Protein AF-A0A3N2SBP2-F1 (afdb_monomer_lite)

Structure (mmCIF, N/CA/C/O backbone):
data_AF-A0A3N2SBP2-F1
#
_entry.id   AF-A0A3N2SBP2-F1
#
loop_
_atom_site.group_PDB
_atom_site.id
_atom_site.type_symbol
_atom_site.label_atom_id
_atom_site.label_alt_id
_atom_site.label_comp_id
_atom_site.label_asym_id
_atom_site.label_entity_id
_atom_site.label_seq_id
_atom_site.pdbx_PDB_ins_code
_atom_site.Cartn_x
_atom_site.Cartn_y
_atom_site.Cartn_z
_atom_site.occupancy
_atom_site.B_iso_or_equiv
_atom_site.auth_seq_id
_atom_site.auth_comp_id
_atom_site.auth_asym_id
_atom_site.auth_atom_id
_atom_site.pdbx_PDB_model_num
ATOM 1 N N . MET A 1 1 ? -14.798 -24.864 -9.084 1.00 39.84 1 MET A N 1
ATOM 2 C CA . MET A 1 1 ? -14.750 -23.946 -7.926 1.00 39.84 1 MET A CA 1
ATOM 3 C C . MET A 1 1 ? -13.812 -24.537 -6.881 1.00 39.84 1 MET A C 1
ATOM 5 O O . MET A 1 1 ? -14.290 -25.325 -6.099 1.00 39.84 1 MET A O 1
ATOM 9 N N . TYR A 1 2 ? -12.498 -24.274 -6.929 1.00 35.72 2 TYR A N 1
ATOM 10 C CA . TYR A 1 2 ? -11.525 -24.636 -5.870 1.00 35.72 2 TYR A CA 1
ATOM 11 C C . TYR A 1 2 ? -10.163 -23.993 -6.195 1.00 35.72 2 TYR A C 1
ATOM 13 O O . TYR A 1 2 ? -9.262 -24.705 -6.614 1.00 35.72 2 TYR A O 1
ATOM 21 N N . HIS A 1 3 ? -9.995 -22.667 -6.106 1.00 38.28 3 HIS A N 1
ATOM 22 C CA . HIS A 1 3 ? -8.667 -22.038 -6.319 1.00 38.28 3 HIS A CA 1
ATOM 23 C C . HIS A 1 3 ? -8.290 -20.960 -5.278 1.00 38.28 3 HIS A C 1
ATOM 25 O O . HIS A 1 3 ? -7.103 -20.750 -5.048 1.00 38.28 3 HIS A O 1
ATOM 31 N N . SER A 1 4 ? -9.239 -20.364 -4.543 1.00 38.19 4 SER A N 1
ATOM 32 C CA . SER A 1 4 ? -8.913 -19.318 -3.549 1.00 38.19 4 SER A CA 1
ATOM 33 C C . SER A 1 4 ? -8.273 -19.839 -2.251 1.00 38.19 4 SER A C 1
ATOM 35 O O . SER A 1 4 ? -7.524 -19.116 -1.598 1.00 38.19 4 SER A O 1
ATOM 37 N N . GLY A 1 5 ? -8.483 -21.112 -1.891 1.00 31.72 5 GLY A N 1
ATOM 38 C CA . GLY A 1 5 ? -7.881 -21.716 -0.690 1.00 31.72 5 GLY A CA 1
ATOM 39 C C . GLY A 1 5 ? -6.364 -21.941 -0.786 1.00 31.72 5 GLY A C 1
ATOM 40 O O . GLY A 1 5 ? -5.676 -21.970 0.235 1.00 31.72 5 GLY A O 1
ATOM 41 N N . ALA A 1 6 ? -5.817 -22.056 -2.001 1.00 42.00 6 ALA A N 1
ATOM 42 C CA . ALA A 1 6 ? -4.389 -22.303 -2.213 1.00 42.00 6 ALA A CA 1
ATOM 43 C C . ALA A 1 6 ? -3.528 -21.052 -1.950 1.00 42.00 6 ALA A C 1
ATOM 45 O O . ALA A 1 6 ? -2.402 -21.161 -1.461 1.00 42.00 6 ALA A O 1
ATOM 46 N N . ILE A 1 7 ? -4.074 -19.861 -2.210 1.00 49.31 7 ILE A N 1
ATOM 47 C CA . ILE A 1 7 ? -3.356 -18.585 -2.077 1.00 49.31 7 ILE A CA 1
ATOM 48 C C . ILE A 1 7 ? -3.142 -18.242 -0.595 1.00 49.31 7 ILE A C 1
ATOM 50 O O . ILE A 1 7 ? -2.035 -17.890 -0.190 1.00 49.31 7 ILE A O 1
ATOM 54 N N . PHE A 1 8 ? -4.159 -18.449 0.247 1.00 42.31 8 PHE A N 1
ATOM 55 C CA . PHE A 1 8 ? -4.058 -18.203 1.690 1.00 42.31 8 PHE A CA 1
ATOM 56 C C . PHE A 1 8 ? -3.102 -19.188 2.386 1.00 42.31 8 PHE A C 1
ATOM 58 O O . PHE A 1 8 ? -2.348 -18.812 3.284 1.00 42.31 8 PHE A O 1
ATOM 65 N N . GLN A 1 9 ? -3.073 -20.441 1.921 1.00 37.97 9 GLN A N 1
ATOM 66 C CA . GLN A 1 9 ? -2.136 -21.463 2.397 1.00 37.97 9 GLN A CA 1
ATOM 67 C C . GLN A 1 9 ? -0.684 -21.166 1.997 1.00 37.97 9 GLN A C 1
ATOM 69 O O . GLN A 1 9 ? 0.220 -21.444 2.779 1.00 37.97 9 GLN A O 1
ATOM 74 N N . SER A 1 10 ? -0.444 -20.567 0.826 1.00 42.41 10 SER A N 1
ATOM 75 C CA . SER A 1 10 ? 0.892 -20.111 0.414 1.00 42.41 10 SER A CA 1
ATOM 76 C C . SER A 1 10 ? 1.424 -19.014 1.344 1.00 42.41 10 SER A C 1
ATOM 78 O O . SER A 1 10 ? 2.534 -19.118 1.865 1.00 42.41 10 SER A O 1
ATOM 80 N N . VAL A 1 11 ? 0.600 -18.003 1.638 1.00 47.03 11 VAL A N 1
ATOM 81 C CA . VAL A 1 11 ? 0.983 -16.894 2.526 1.00 47.03 11 VAL A CA 1
ATOM 82 C C . VAL A 1 11 ? 1.227 -17.392 3.954 1.00 47.03 11 VAL A C 1
ATOM 84 O O . VAL A 1 11 ? 2.226 -17.026 4.571 1.00 47.03 11 VAL A O 1
ATOM 87 N N . LEU A 1 12 ? 0.376 -18.287 4.467 1.00 40.34 12 LEU A N 1
ATOM 88 C CA . LEU A 1 12 ? 0.559 -18.877 5.795 1.00 40.34 12 LEU A CA 1
ATOM 89 C C . LEU A 1 12 ? 1.766 -19.821 5.869 1.00 40.34 12 LEU A C 1
ATOM 91 O O . LEU A 1 12 ? 2.478 -19.788 6.869 1.00 40.34 12 LEU A O 1
ATOM 95 N N . LYS A 1 13 ? 2.059 -20.620 4.834 1.00 41.41 13 LYS A N 1
ATOM 96 C CA . LYS A 1 13 ? 3.248 -21.494 4.817 1.00 41.41 13 LYS A CA 1
ATOM 97 C C . LYS A 1 13 ? 4.553 -20.703 4.834 1.00 41.41 13 LYS A C 1
ATOM 99 O O . LYS A 1 13 ? 5.473 -21.095 5.546 1.00 41.41 13 LYS A O 1
ATOM 104 N N . THR A 1 14 ? 4.610 -19.568 4.141 1.00 47.56 14 THR A N 1
ATOM 105 C CA . THR A 1 14 ? 5.772 -18.665 4.186 1.00 47.56 14 THR A CA 1
ATOM 106 C C . THR A 1 14 ? 5.976 -18.060 5.581 1.00 47.56 14 THR A C 1
ATOM 108 O O . THR A 1 14 ? 7.109 -17.826 5.991 1.00 47.56 14 THR A O 1
ATOM 111 N N . VAL A 1 15 ? 4.896 -17.858 6.345 1.00 48.72 15 VAL A N 1
ATOM 112 C CA . VAL A 1 15 ? 4.944 -17.293 7.706 1.00 48.72 15 VAL A CA 1
ATOM 113 C C . VAL A 1 15 ? 5.195 -18.360 8.784 1.00 48.72 15 VAL A C 1
ATOM 115 O O . VAL A 1 15 ? 5.852 -18.078 9.781 1.00 48.72 15 VAL A O 1
ATOM 118 N N . VAL A 1 16 ? 4.706 -19.591 8.603 1.00 43.88 16 VAL A N 1
ATOM 119 C CA . VAL A 1 16 ? 4.802 -20.677 9.601 1.00 43.88 16 VAL A CA 1
ATOM 120 C C . VAL A 1 16 ? 6.085 -21.510 9.449 1.00 43.88 16 VAL A C 1
ATOM 122 O O . VAL A 1 16 ? 6.571 -22.062 10.434 1.00 43.88 16 VAL A O 1
ATOM 125 N N . GLY A 1 17 ? 6.698 -21.554 8.261 1.00 39.25 17 GLY A N 1
ATOM 126 C CA . GLY A 1 17 ? 7.928 -22.317 7.998 1.00 39.25 17 GLY A CA 1
ATOM 127 C C . GLY A 1 17 ? 9.211 -21.797 8.667 1.00 39.25 17 GLY A C 1
ATOM 128 O O . GLY A 1 17 ? 10.270 -22.378 8.455 1.00 39.25 17 GLY A O 1
ATOM 129 N N . GLN A 1 18 ? 9.152 -20.727 9.468 1.00 46.34 18 GLN A N 1
ATOM 130 C CA . GLN A 1 18 ? 10.332 -20.113 10.098 1.00 46.34 18 GLN A CA 1
ATOM 131 C C . GLN A 1 18 ? 10.706 -20.681 11.481 1.00 46.34 18 GLN A C 1
ATOM 133 O O . GLN A 1 18 ? 11.670 -20.213 12.077 1.00 46.34 18 GLN A O 1
ATOM 138 N N . ASN A 1 19 ? 10.008 -21.703 11.989 1.00 38.59 19 ASN A N 1
ATOM 139 C CA . ASN A 1 19 ? 10.299 -22.303 13.300 1.00 38.59 19 ASN A CA 1
ATOM 140 C C . ASN A 1 19 ? 10.924 -23.704 13.182 1.00 38.59 19 ASN A C 1
ATOM 142 O O . ASN A 1 19 ? 10.354 -24.685 13.653 1.00 38.59 19 ASN A O 1
ATOM 146 N N . SER A 1 20 ? 12.103 -23.790 12.562 1.00 35.81 20 SER A N 1
ATOM 147 C CA . SER A 1 20 ? 12.988 -24.958 12.669 1.00 35.81 20 SER A CA 1
ATOM 148 C C . SER A 1 20 ? 14.255 -24.534 13.427 1.00 35.81 20 SER A C 1
ATOM 150 O O . SER A 1 20 ? 14.845 -23.520 13.049 1.00 35.81 20 SER A O 1
ATOM 152 N N . PRO A 1 21 ? 14.677 -25.227 14.504 1.00 41.81 21 PRO A N 1
ATOM 153 C CA . PRO A 1 21 ? 15.648 -24.695 15.465 1.00 41.81 21 PRO A CA 1
ATOM 154 C C . PRO A 1 21 ? 17.120 -24.850 15.037 1.00 41.81 21 PRO A C 1
ATOM 156 O O . PRO A 1 21 ? 17.996 -24.847 15.893 1.00 41.81 21 PRO A O 1
ATOM 159 N N . ASP A 1 22 ? 17.411 -24.955 13.738 1.00 35.31 22 ASP A N 1
ATOM 160 C CA . ASP A 1 22 ? 18.752 -25.298 13.234 1.00 35.31 22 ASP A CA 1
ATOM 161 C C . ASP A 1 22 ? 19.222 -24.372 12.096 1.00 35.31 22 ASP A C 1
ATOM 163 O O . ASP A 1 22 ? 19.650 -24.797 11.029 1.00 35.31 22 ASP A O 1
ATOM 167 N N . ASN A 1 23 ? 19.050 -23.060 12.276 1.00 37.47 23 ASN A N 1
ATOM 168 C CA . ASN A 1 23 ? 19.558 -22.062 11.328 1.00 37.47 23 ASN A CA 1
ATOM 169 C C . ASN A 1 23 ? 19.937 -20.764 12.054 1.00 37.47 23 ASN A C 1
ATOM 171 O O . ASN A 1 23 ? 19.346 -19.702 11.858 1.00 37.47 23 ASN A O 1
ATOM 175 N N . GLN A 1 24 ? 20.936 -20.854 12.932 1.00 37.38 24 GLN A N 1
ATOM 176 C CA . GLN A 1 24 ? 21.507 -19.693 13.621 1.00 37.38 24 GLN A CA 1
ATOM 177 C C . GLN A 1 24 ? 22.481 -18.859 12.759 1.00 37.38 24 GLN A C 1
ATOM 179 O O . GLN A 1 24 ? 22.941 -17.824 13.230 1.00 37.38 24 GLN A O 1
ATOM 184 N N . GLU A 1 25 ? 22.730 -19.207 11.488 1.00 34.19 25 GLU A N 1
ATOM 185 C CA . GLU A 1 25 ? 23.744 -18.525 10.654 1.00 34.19 25 GLU A CA 1
ATOM 186 C C . GLU A 1 25 ? 23.241 -17.837 9.373 1.00 34.19 25 GLU A C 1
ATOM 188 O O . GLU A 1 25 ? 24.033 -17.257 8.639 1.00 34.19 25 GLU A O 1
ATOM 193 N N . HIS A 1 26 ? 21.932 -17.772 9.122 1.00 35.12 26 HIS A N 1
ATOM 194 C CA . HIS A 1 26 ? 21.384 -16.964 8.021 1.00 35.12 26 HIS A CA 1
ATOM 195 C C . HIS A 1 26 ? 20.512 -15.817 8.535 1.00 35.12 26 HIS A C 1
ATOM 197 O O . HIS A 1 26 ? 19.399 -15.582 8.065 1.00 35.12 26 HIS A O 1
ATOM 203 N N . ARG A 1 27 ? 21.038 -15.017 9.471 1.00 35.03 27 ARG A N 1
ATOM 204 C CA . ARG A 1 27 ? 20.609 -13.613 9.542 1.00 35.03 27 ARG A CA 1
ATOM 205 C C . ARG A 1 27 ? 21.182 -12.914 8.321 1.00 35.03 27 ARG A C 1
ATOM 207 O O . ARG A 1 27 ? 22.228 -12.277 8.386 1.00 35.03 27 ARG A O 1
ATOM 214 N N . VAL A 1 28 ? 20.489 -13.070 7.196 1.00 37.88 28 VAL A N 1
ATOM 215 C CA . VAL A 1 28 ? 20.700 -12.256 6.008 1.00 37.88 28 VAL A CA 1
ATOM 216 C C . VAL A 1 28 ? 20.383 -10.824 6.431 1.00 37.88 28 VAL A C 1
ATOM 218 O O . VAL A 1 28 ? 19.243 -10.368 6.369 1.00 37.88 28 VAL A O 1
ATOM 221 N N . HIS A 1 29 ? 21.395 -10.108 6.917 1.00 37.38 29 HIS A N 1
ATOM 222 C CA . HIS A 1 29 ? 21.440 -8.668 6.773 1.00 37.38 29 HIS A CA 1
ATOM 223 C C . HIS A 1 29 ? 21.432 -8.442 5.266 1.00 37.38 29 HIS A C 1
ATOM 225 O O . HIS A 1 29 ? 22.471 -8.485 4.613 1.00 37.38 29 HIS A O 1
ATOM 231 N N . ILE A 1 30 ? 20.232 -8.317 4.693 1.00 45.88 30 ILE A N 1
ATOM 232 C CA . ILE A 1 30 ? 20.062 -7.863 3.322 1.00 45.88 30 ILE A CA 1
ATOM 233 C C . ILE A 1 30 ? 20.617 -6.445 3.344 1.00 45.88 30 ILE A C 1
ATOM 235 O O . ILE A 1 30 ? 19.934 -5.504 3.747 1.00 45.88 30 ILE A O 1
ATOM 239 N N . THR A 1 31 ? 21.889 -6.298 2.989 1.00 49.62 31 THR A N 1
ATOM 240 C CA . THR A 1 31 ? 22.474 -5.004 2.674 1.00 49.62 31 THR A CA 1
ATOM 241 C C . THR A 1 31 ? 21.727 -4.527 1.438 1.00 49.62 31 THR A C 1
ATOM 243 O O . THR A 1 31 ? 22.058 -4.897 0.313 1.00 49.62 31 THR A O 1
ATOM 246 N N . LEU A 1 32 ? 20.627 -3.802 1.652 1.00 59.56 32 LEU A N 1
ATOM 247 C CA . LEU A 1 32 ? 19.852 -3.196 0.579 1.00 59.56 32 LEU A CA 1
ATOM 248 C C . LEU A 1 32 ? 20.830 -2.360 -0.247 1.00 59.56 32 LEU A C 1
ATOM 250 O O . LEU A 1 32 ? 21.586 -1.563 0.313 1.00 59.56 32 LEU A O 1
ATOM 254 N N . SER A 1 33 ? 20.838 -2.554 -1.569 1.00 65.94 33 SER A N 1
ATOM 255 C CA . SER A 1 33 ? 21.629 -1.692 -2.452 1.00 65.94 33 SER A CA 1
ATOM 256 C C . SER A 1 33 ? 21.328 -0.220 -2.129 1.00 65.94 33 SER A C 1
ATOM 258 O O . SER A 1 33 ? 20.185 0.120 -1.810 1.00 65.94 33 SER A O 1
ATOM 260 N N . GLN A 1 34 ? 22.336 0.659 -2.185 1.00 64.88 34 GLN A N 1
ATOM 261 C CA . GLN A 1 34 ? 22.176 2.072 -1.798 1.00 64.88 34 GLN A CA 1
ATOM 262 C C . GLN A 1 34 ? 20.986 2.740 -2.512 1.00 64.88 34 GLN A C 1
ATOM 264 O O . GLN A 1 34 ? 20.228 3.478 -1.884 1.00 64.88 34 GLN A O 1
ATOM 269 N N . GLY A 1 35 ? 20.766 2.406 -3.791 1.00 66.12 35 GLY A N 1
ATOM 270 C CA . GLY A 1 35 ? 19.611 2.870 -4.562 1.00 66.12 35 GLY A CA 1
ATOM 271 C C . GLY A 1 35 ? 18.272 2.411 -3.978 1.00 66.12 35 GLY A C 1
ATOM 272 O O . GLY A 1 35 ? 17.377 3.228 -3.774 1.00 66.12 35 GLY A O 1
ATOM 273 N N . LEU A 1 36 ? 18.144 1.130 -3.617 1.00 76.81 36 LEU A N 1
ATOM 274 C CA . LEU A 1 36 ? 16.917 0.603 -3.015 1.00 76.81 36 LEU A CA 1
ATOM 275 C C . LEU A 1 36 ? 16.636 1.224 -1.638 1.00 76.81 36 LEU A C 1
ATOM 277 O O . LEU 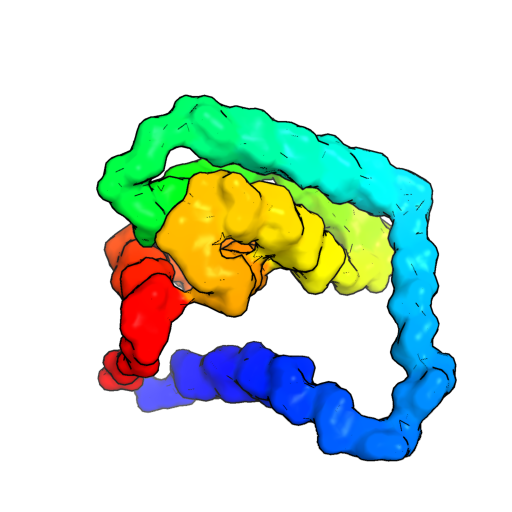A 1 36 ? 15.489 1.541 -1.329 1.00 76.81 36 LEU A O 1
ATOM 281 N N . SER A 1 37 ? 17.677 1.456 -0.834 1.00 81.31 37 SER A N 1
ATOM 282 C CA . SER A 1 37 ? 17.538 2.138 0.457 1.00 81.31 37 SER A CA 1
ATOM 283 C C . SER A 1 37 ? 17.004 3.566 0.299 1.00 81.31 37 SER A C 1
ATOM 285 O O . SER A 1 37 ? 16.135 3.977 1.065 1.00 81.31 37 SER A O 1
ATOM 287 N N . ALA A 1 38 ? 17.479 4.316 -0.701 1.00 85.38 38 ALA A N 1
ATOM 288 C CA . ALA A 1 38 ? 17.016 5.680 -0.956 1.00 85.38 38 ALA A CA 1
ATOM 289 C C . ALA A 1 38 ? 15.542 5.719 -1.394 1.00 85.38 38 A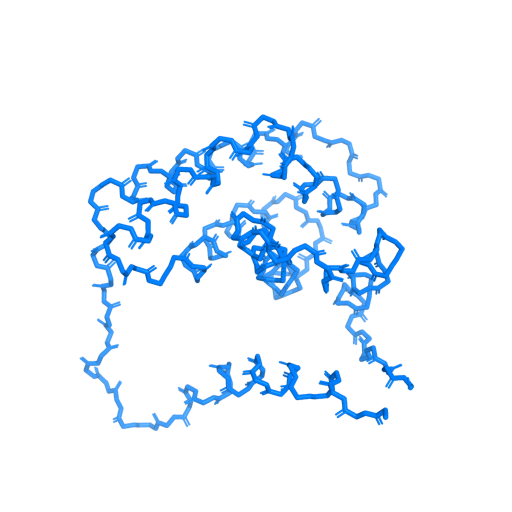LA A C 1
ATOM 291 O O . ALA A 1 38 ? 14.763 6.525 -0.882 1.00 85.38 38 ALA A O 1
ATOM 292 N N . TYR A 1 39 ? 15.127 4.818 -2.291 1.00 86.88 39 TYR A N 1
ATOM 293 C CA . TYR A 1 39 ? 13.727 4.734 -2.713 1.00 86.88 39 TYR A CA 1
ATOM 294 C C . TYR A 1 39 ? 12.790 4.321 -1.570 1.00 86.88 39 TYR A C 1
ATOM 296 O O . TYR A 1 39 ? 11.702 4.883 -1.438 1.00 86.88 39 TYR A O 1
ATOM 304 N N . LEU A 1 40 ? 13.212 3.384 -0.713 1.00 89.25 40 LEU A N 1
ATOM 305 C CA . LEU A 1 40 ? 12.440 2.984 0.467 1.00 89.25 40 LEU A CA 1
ATOM 306 C C . LEU A 1 40 ? 12.305 4.131 1.475 1.00 89.25 40 LEU A C 1
ATOM 308 O O . LEU A 1 40 ? 11.211 4.349 1.986 1.00 89.25 40 LEU A O 1
ATOM 312 N N . GLN A 1 41 ? 13.363 4.914 1.705 1.00 90.69 41 GLN A N 1
ATOM 313 C CA . GLN A 1 41 ? 13.292 6.109 2.556 1.00 90.69 41 GLN A CA 1
ATOM 314 C C . GLN A 1 41 ? 12.320 7.159 2.005 1.00 90.69 41 GLN A C 1
ATOM 316 O O . GLN A 1 41 ? 11.549 7.749 2.763 1.00 90.69 41 GLN A O 1
ATOM 321 N N . GLN A 1 42 ? 12.312 7.386 0.689 1.00 92.81 42 GLN A N 1
ATOM 322 C CA . GLN A 1 42 ? 11.343 8.297 0.076 1.00 92.81 42 GLN A CA 1
ATOM 323 C C . GLN A 1 42 ? 9.910 7.771 0.204 1.00 92.81 42 GLN A C 1
ATOM 325 O O . GLN A 1 42 ? 8.996 8.544 0.502 1.00 92.81 42 GLN A O 1
ATOM 330 N N . LEU A 1 43 ? 9.703 6.466 0.005 1.00 92.06 43 LEU A N 1
ATOM 331 C CA . LEU A 1 43 ? 8.396 5.840 0.178 1.00 92.06 43 LEU A CA 1
ATOM 332 C C . LEU A 1 43 ? 7.903 5.950 1.627 1.00 92.06 43 LEU A C 1
ATOM 334 O O . LEU A 1 43 ? 6.738 6.283 1.839 1.00 92.06 43 LEU A O 1
ATOM 338 N N . GLU A 1 44 ? 8.781 5.711 2.600 1.00 93.06 44 GLU A N 1
ATOM 339 C CA . GLU A 1 44 ? 8.530 5.875 4.036 1.00 93.06 44 GLU A CA 1
ATOM 340 C C . GLU A 1 44 ? 8.048 7.293 4.347 1.00 93.06 44 GLU A C 1
ATOM 342 O O . GLU A 1 44 ? 6.939 7.474 4.852 1.00 93.06 44 GLU A O 1
ATOM 347 N N . GLN A 1 45 ? 8.828 8.303 3.957 1.00 94.25 45 GLN A N 1
ATOM 348 C CA . GLN A 1 45 ? 8.514 9.709 4.217 1.00 94.25 45 GLN A CA 1
ATOM 349 C C . GLN A 1 45 ? 7.200 10.145 3.564 1.00 94.25 45 GLN A C 1
ATOM 351 O O . GLN A 1 45 ? 6.365 10.776 4.215 1.00 94.25 45 GLN A O 1
ATOM 356 N N . ARG A 1 46 ? 6.988 9.808 2.285 1.00 94.81 46 ARG A N 1
ATOM 357 C CA . ARG A 1 46 ? 5.765 10.216 1.581 1.00 94.81 46 ARG A CA 1
ATOM 358 C C . ARG A 1 46 ? 4.536 9.462 2.063 1.00 94.81 46 ARG A C 1
ATOM 360 O O . ARG A 1 46 ? 3.473 10.066 2.155 1.00 94.81 46 ARG A O 1
ATOM 367 N N . THR A 1 47 ? 4.670 8.181 2.403 1.00 94.44 47 THR A N 1
ATOM 368 C CA . THR A 1 47 ? 3.570 7.418 3.004 1.00 94.44 47 THR A CA 1
ATOM 369 C C . THR A 1 47 ? 3.197 8.011 4.357 1.00 94.44 47 THR A C 1
ATOM 371 O O . THR A 1 47 ? 2.022 8.267 4.596 1.00 94.44 47 THR A O 1
ATOM 374 N N . HIS A 1 48 ? 4.183 8.292 5.211 1.00 94.56 48 HIS A N 1
ATOM 375 C CA . HIS A 1 48 ? 3.959 8.919 6.510 1.00 94.56 48 HIS A CA 1
ATOM 376 C C . HIS A 1 48 ? 3.211 10.251 6.373 1.00 94.56 48 HIS A C 1
ATOM 378 O O . HIS A 1 48 ? 2.156 10.440 6.977 1.00 94.56 48 HIS A O 1
ATOM 384 N N . ALA A 1 49 ? 3.718 11.150 5.521 1.00 95.12 49 ALA A N 1
ATOM 385 C CA . ALA A 1 49 ? 3.095 12.446 5.267 1.00 95.12 49 ALA A CA 1
ATOM 386 C C . ALA A 1 49 ? 1.668 12.304 4.718 1.00 95.12 49 ALA A C 1
ATOM 388 O O . ALA A 1 49 ? 0.771 13.028 5.146 1.00 95.12 49 ALA A O 1
ATOM 389 N N . TRP A 1 50 ? 1.445 11.352 3.805 1.00 95.94 50 TRP A N 1
ATOM 390 C CA . TRP A 1 50 ? 0.124 11.105 3.244 1.00 95.94 50 TRP A CA 1
ATOM 391 C C . TRP A 1 50 ? -0.864 10.647 4.316 1.00 95.94 50 TRP A C 1
ATOM 393 O O . TRP A 1 50 ? -1.937 11.235 4.400 1.00 95.94 50 TRP A O 1
ATOM 403 N N . PHE A 1 51 ? -0.501 9.666 5.154 1.00 94.06 51 PHE A N 1
ATOM 404 C CA . PHE A 1 51 ? -1.378 9.134 6.205 1.00 94.06 51 PHE A CA 1
ATOM 405 C C . PHE A 1 51 ? -1.716 10.178 7.276 1.00 94.06 51 PHE A C 1
ATOM 407 O O . PHE A 1 51 ? -2.874 10.265 7.668 1.00 94.06 51 PHE A O 1
ATOM 414 N N . ILE A 1 52 ? -0.751 10.999 7.710 1.00 93.12 52 ILE A N 1
ATOM 415 C CA . ILE A 1 52 ? -1.002 12.082 8.682 1.00 93.12 52 ILE A CA 1
ATOM 416 C C . ILE A 1 52 ? -1.952 13.144 8.122 1.00 93.12 52 ILE A C 1
ATOM 418 O O . ILE A 1 52 ? -2.731 13.729 8.867 1.00 93.12 52 ILE A O 1
ATOM 422 N N . ALA A 1 53 ? -1.898 13.401 6.814 1.00 93.00 53 ALA A N 1
ATOM 423 C CA . ALA A 1 53 ? -2.777 14.367 6.166 1.00 93.00 53 ALA A CA 1
ATOM 424 C C . ALA A 1 53 ? -4.218 13.857 5.978 1.00 93.00 53 ALA A C 1
ATOM 426 O O . ALA A 1 53 ? -5.070 14.622 5.524 1.00 93.00 53 ALA A O 1
ATOM 427 N N . GLN A 1 54 ? -4.502 12.582 6.270 1.00 91.56 54 GLN A N 1
ATOM 428 C CA . GLN A 1 54 ? -5.844 12.033 6.115 1.00 91.56 54 GLN A CA 1
ATOM 429 C C . GLN A 1 54 ? -6.670 12.184 7.389 1.00 91.56 54 GLN A C 1
ATOM 431 O O . GLN A 1 54 ? -6.206 11.909 8.491 1.00 91.56 54 GLN A O 1
ATOM 436 N N . ASP A 1 55 ? -7.945 12.512 7.205 1.00 85.38 55 ASP A N 1
ATOM 437 C CA . ASP A 1 55 ? -8.949 12.380 8.253 1.00 85.38 55 ASP A CA 1
ATOM 438 C C . ASP A 1 55 ? -9.404 10.912 8.357 1.00 85.38 55 ASP A C 1
ATOM 440 O O . ASP A 1 55 ? -10.065 10.373 7.457 1.00 85.38 55 ASP A O 1
ATOM 444 N N . ILE A 1 56 ? -8.975 10.233 9.424 1.00 77.88 56 ILE A N 1
ATOM 445 C CA . ILE A 1 56 ? -9.172 8.792 9.616 1.00 77.88 56 ILE A CA 1
ATOM 446 C C . ILE A 1 56 ? -10.506 8.553 10.328 1.00 77.88 56 ILE A C 1
ATOM 448 O O . ILE A 1 56 ? -10.557 8.303 11.528 1.00 77.88 56 ILE A O 1
ATOM 452 N N . ASN A 1 57 ? -11.594 8.589 9.558 1.00 78.00 57 ASN A N 1
ATOM 453 C CA . ASN A 1 57 ? -12.936 8.274 10.067 1.00 78.00 57 ASN A CA 1
ATOM 454 C C . ASN A 1 57 ? -13.240 6.764 10.085 1.00 78.00 57 ASN A C 1
ATOM 456 O O . ASN A 1 57 ? -14.031 6.303 10.903 1.00 78.00 57 ASN A O 1
ATOM 460 N N . ALA A 1 58 ? -12.621 5.989 9.188 1.00 83.75 58 ALA A N 1
ATOM 461 C CA . ALA A 1 58 ? -12.765 4.534 9.105 1.00 83.75 58 ALA A CA 1
ATOM 462 C C . ALA A 1 58 ? -11.442 3.886 8.675 1.00 83.75 58 ALA A C 1
ATOM 464 O O . ALA A 1 58 ? -10.815 4.309 7.696 1.00 83.75 58 ALA A O 1
ATOM 465 N N . THR A 1 59 ? -11.010 2.863 9.416 1.00 86.12 59 THR A N 1
ATOM 466 C CA . THR A 1 59 ? -9.697 2.232 9.235 1.00 86.12 59 THR A CA 1
ATOM 467 C C . THR A 1 59 ? -9.613 1.400 7.954 1.00 86.12 59 THR A C 1
ATOM 469 O O . THR A 1 59 ? -8.564 1.344 7.325 1.00 86.12 59 THR A O 1
ATOM 472 N N . GLU A 1 60 ? -10.701 0.796 7.497 1.00 90.12 60 GLU A N 1
ATOM 473 C CA . GLU A 1 60 ? -10.745 0.086 6.216 1.00 90.12 60 GLU A CA 1
ATOM 474 C C . GLU A 1 60 ? -10.502 1.060 5.060 1.00 90.12 60 GLU A C 1
ATOM 476 O O . GLU A 1 60 ? -9.732 0.815 4.127 1.00 90.12 60 GLU A O 1
ATOM 481 N N . GLU A 1 61 ? -11.153 2.214 5.162 1.00 90.62 61 GLU A N 1
ATOM 482 C CA . GLU A 1 61 ? -11.266 3.173 4.081 1.00 90.62 61 GLU A CA 1
ATOM 483 C C . GLU A 1 61 ? -9.948 3.899 3.815 1.00 90.62 61 GLU A C 1
ATOM 485 O O . GLU A 1 61 ? -9.616 4.191 2.664 1.00 90.62 61 GLU A O 1
ATOM 490 N N . ILE A 1 62 ? -9.155 4.134 4.865 1.00 93.81 62 ILE A N 1
ATOM 491 C CA . ILE A 1 62 ? -7.819 4.718 4.734 1.00 93.81 62 ILE A CA 1
ATOM 492 C C . ILE A 1 62 ? -6.878 3.797 3.941 1.00 93.81 62 ILE A C 1
ATOM 494 O O . ILE A 1 62 ? -6.138 4.278 3.082 1.00 93.81 62 ILE A O 1
ATOM 498 N N . PHE A 1 63 ? -6.957 2.477 4.135 1.00 94.62 63 PHE A N 1
ATOM 499 C CA . PHE A 1 63 ? -6.135 1.514 3.396 1.00 94.62 63 PHE A CA 1
ATOM 500 C C . PHE A 1 63 ? -6.546 1.406 1.925 1.00 94.62 63 PHE A C 1
ATOM 502 O O . PHE A 1 63 ? -5.685 1.353 1.045 1.00 94.62 63 PHE A O 1
ATOM 509 N N . ILE A 1 64 ? -7.847 1.452 1.631 1.00 93.12 64 ILE A N 1
ATOM 510 C CA . ILE A 1 64 ? -8.345 1.483 0.247 1.00 93.12 64 ILE A CA 1
ATOM 511 C C . ILE A 1 64 ? -7.901 2.767 -0.458 1.00 93.12 64 ILE A C 1
ATOM 513 O O . ILE A 1 64 ? -7.417 2.728 -1.592 1.00 93.12 64 ILE A O 1
ATOM 517 N N . ARG A 1 65 ? -8.032 3.920 0.208 1.00 93.75 65 ARG A N 1
ATOM 518 C CA . ARG A 1 65 ? -7.556 5.203 -0.328 1.00 93.75 65 ARG A CA 1
ATOM 519 C C . ARG A 1 65 ? -6.055 5.166 -0.589 1.00 93.75 65 ARG A C 1
ATOM 521 O O . ARG A 1 65 ? -5.635 5.577 -1.669 1.00 93.75 65 ARG A O 1
ATOM 528 N N . TYR A 1 66 ? -5.275 4.605 0.335 1.00 95.06 66 TYR A N 1
ATOM 529 C CA . TYR A 1 66 ? -3.835 4.435 0.164 1.00 95.06 66 TYR A CA 1
ATOM 530 C C . TYR A 1 66 ? -3.500 3.565 -1.053 1.00 95.06 66 TYR A C 1
ATOM 532 O O . TYR A 1 66 ? -2.640 3.927 -1.853 1.00 95.06 66 TYR A O 1
ATOM 540 N N . TYR A 1 67 ? -4.216 2.454 -1.252 1.00 93.56 67 TYR A N 1
ATOM 541 C CA . TYR A 1 67 ? -4.044 1.611 -2.435 1.00 93.56 67 TYR A CA 1
ATOM 542 C C . TYR A 1 67 ? -4.256 2.398 -3.736 1.00 93.56 67 TYR A C 1
ATOM 544 O O . TYR A 1 67 ? -3.437 2.320 -4.654 1.00 93.56 67 TYR A O 1
ATOM 552 N N . TYR A 1 68 ? -5.311 3.212 -3.822 1.00 92.06 68 TYR A N 1
ATOM 553 C CA . TYR A 1 68 ? -5.528 4.058 -4.997 1.00 92.06 68 TYR A CA 1
ATOM 554 C C . TYR A 1 68 ? -4.482 5.164 -5.140 1.00 92.06 68 TYR A C 1
ATOM 556 O O . TYR A 1 68 ? -4.074 5.458 -6.264 1.00 92.06 68 TYR A O 1
ATOM 564 N N . GLU A 1 69 ? -4.019 5.752 -4.042 1.00 94.12 69 GLU A N 1
ATOM 565 C CA . GLU A 1 69 ? -2.940 6.738 -4.062 1.00 94.12 69 GLU A CA 1
ATOM 566 C C . GLU A 1 69 ? -1.644 6.135 -4.628 1.00 94.12 69 GLU A C 1
ATOM 568 O O . GLU A 1 69 ? -1.026 6.702 -5.530 1.00 94.12 69 GLU A O 1
ATOM 573 N N . ALA A 1 70 ? -1.274 4.941 -4.168 1.00 92.00 70 ALA A N 1
ATOM 574 C CA . ALA A 1 70 ? -0.127 4.189 -4.664 1.00 92.00 70 ALA A CA 1
ATOM 575 C C . ALA A 1 70 ? -0.288 3.741 -6.125 1.00 92.00 70 ALA A C 1
ATOM 577 O O . ALA A 1 70 ? 0.693 3.636 -6.851 1.00 92.00 70 ALA A O 1
ATOM 578 N N . ARG A 1 71 ? -1.521 3.517 -6.589 1.00 90.31 71 ARG A N 1
ATOM 579 C CA . ARG A 1 71 ? -1.802 3.028 -7.947 1.00 90.31 71 ARG A CA 1
ATOM 580 C C . ARG A 1 71 ? -1.886 4.129 -9.005 1.00 90.31 71 ARG A C 1
ATOM 582 O O . ARG A 1 71 ? -1.481 3.928 -10.152 1.00 90.31 71 ARG A O 1
ATOM 589 N N . ARG A 1 72 ? -2.498 5.265 -8.666 1.00 90.31 72 ARG A N 1
ATOM 590 C CA . ARG A 1 72 ? -2.835 6.347 -9.615 1.00 90.31 72 ARG A CA 1
ATOM 591 C C . ARG A 1 72 ? -2.556 7.758 -9.102 1.00 90.31 72 ARG A C 1
ATOM 593 O O . ARG A 1 72 ? -2.654 8.688 -9.894 1.00 90.31 72 ARG A O 1
ATOM 600 N N . GLY A 1 73 ? -2.245 7.911 -7.821 1.00 91.88 73 GLY A N 1
ATOM 601 C CA . GLY A 1 73 ? -1.956 9.197 -7.202 1.00 91.88 73 GLY A CA 1
ATOM 602 C C . GLY A 1 73 ? -0.477 9.572 -7.267 1.00 91.88 73 GLY A C 1
ATOM 603 O O . GLY A 1 73 ? 0.289 9.096 -8.111 1.00 91.88 73 GLY A O 1
ATOM 604 N N . SER A 1 74 ? -0.073 10.430 -6.338 1.00 92.00 74 SER A N 1
ATOM 605 C CA . SER A 1 74 ? 1.276 10.989 -6.231 1.00 92.00 74 SER A CA 1
ATOM 606 C C . SER A 1 74 ? 2.339 9.969 -5.805 1.00 92.00 74 SER A C 1
ATOM 608 O O . SER A 1 74 ? 3.528 10.182 -6.053 1.00 92.00 74 SER A O 1
ATOM 610 N N . LEU A 1 75 ? 1.931 8.846 -5.200 1.00 92.44 75 LEU A N 1
ATOM 611 C CA . LEU A 1 75 ? 2.831 7.761 -4.797 1.00 92.44 75 LEU A CA 1
ATOM 612 C C . LEU A 1 75 ? 3.153 6.783 -5.939 1.00 92.44 75 LEU A C 1
ATOM 614 O O . LEU A 1 75 ? 4.161 6.079 -5.868 1.00 92.44 75 LEU A O 1
ATOM 618 N N . LYS A 1 76 ? 2.359 6.767 -7.019 1.00 91.88 76 LYS A N 1
ATOM 619 C CA . LYS A 1 76 ? 2.551 5.862 -8.166 1.00 91.88 76 LYS A CA 1
ATOM 620 C C . LYS A 1 76 ? 3.969 5.884 -8.755 1.00 91.88 76 LYS A C 1
ATOM 622 O O . LYS A 1 76 ? 4.509 4.800 -8.983 1.00 91.88 76 LYS A O 1
ATOM 627 N N . PRO A 1 77 ? 4.602 7.047 -9.012 1.00 90.56 77 PRO A N 1
ATOM 628 C CA . PRO A 1 77 ? 5.944 7.070 -9.592 1.00 90.56 77 PRO A CA 1
ATOM 629 C C . PRO A 1 77 ? 6.987 6.389 -8.700 1.00 90.56 77 PRO A C 1
ATOM 631 O O . PRO A 1 77 ? 7.862 5.703 -9.217 1.00 90.56 77 PRO A O 1
ATOM 634 N N . LEU A 1 78 ? 6.865 6.517 -7.372 1.00 89.25 78 LEU A N 1
ATOM 635 C CA . LEU A 1 78 ? 7.785 5.883 -6.423 1.00 89.25 78 LEU A CA 1
ATOM 636 C C . LEU A 1 78 ? 7.637 4.362 -6.417 1.00 89.25 78 LEU A C 1
ATOM 638 O O . LEU A 1 78 ? 8.636 3.650 -6.459 1.00 89.25 78 LEU A O 1
ATOM 642 N N . TYR A 1 79 ? 6.400 3.858 -6.414 1.00 88.94 79 TYR A N 1
ATOM 643 C CA . TYR A 1 79 ? 6.152 2.420 -6.517 1.00 88.94 79 TYR A CA 1
ATOM 644 C C . TYR A 1 79 ? 6.663 1.848 -7.842 1.00 88.94 79 TYR A C 1
ATOM 646 O O . TYR A 1 79 ? 7.310 0.804 -7.840 1.00 88.94 79 TYR A O 1
ATOM 654 N N . ALA A 1 80 ? 6.439 2.545 -8.960 1.00 87.25 80 ALA A N 1
ATOM 655 C CA . ALA A 1 80 ? 6.949 2.122 -10.261 1.00 87.25 80 ALA A CA 1
ATOM 656 C C . ALA A 1 80 ? 8.487 2.054 -10.285 1.00 87.25 80 ALA A C 1
ATOM 658 O O . ALA A 1 80 ? 9.036 1.048 -10.725 1.00 87.25 80 ALA A O 1
ATOM 659 N N . GLN A 1 81 ? 9.174 3.072 -9.753 1.00 88.19 81 GLN A N 1
ATOM 660 C CA . GLN A 1 81 ? 10.640 3.096 -9.653 1.00 88.19 81 GLN A CA 1
ATOM 661 C C . GLN A 1 81 ? 11.179 1.977 -8.755 1.00 88.19 81 GLN A C 1
ATOM 663 O O . GLN A 1 81 ? 12.138 1.307 -9.126 1.00 88.19 81 GLN A O 1
ATOM 668 N N . LEU A 1 82 ? 10.540 1.724 -7.606 1.00 87.94 82 L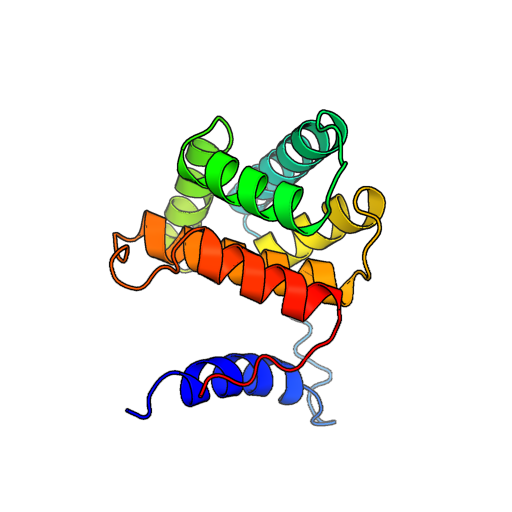EU A N 1
ATOM 669 C CA . LEU A 1 82 ? 10.903 0.623 -6.709 1.00 87.94 82 LEU A CA 1
ATOM 670 C C . LEU A 1 82 ? 10.772 -0.740 -7.387 1.00 87.94 82 LEU A C 1
ATOM 672 O O . LEU A 1 82 ? 11.684 -1.558 -7.290 1.00 87.94 82 LEU A O 1
ATOM 676 N N . MET A 1 83 ? 9.651 -0.984 -8.071 1.00 85.69 83 MET A N 1
ATOM 677 C CA . MET A 1 83 ? 9.419 -2.241 -8.786 1.00 85.69 83 MET A CA 1
ATOM 678 C C . MET A 1 83 ? 10.399 -2.410 -9.950 1.00 85.69 83 MET A C 1
ATOM 680 O O . MET A 1 83 ? 10.938 -3.498 -10.133 1.00 85.69 83 MET A O 1
ATOM 684 N N . GLN A 1 84 ? 10.672 -1.339 -10.700 1.00 85.31 84 GLN A N 1
ATOM 685 C CA . GLN A 1 84 ? 11.635 -1.359 -11.798 1.00 85.31 84 GLN A CA 1
ATOM 686 C C . GLN A 1 84 ? 13.054 -1.652 -11.292 1.00 85.31 84 GLN A C 1
ATOM 688 O O . GLN A 1 84 ? 13.676 -2.598 -11.766 1.00 85.31 84 GLN A O 1
ATOM 693 N N . HIS A 1 85 ? 13.535 -0.918 -10.282 1.00 84.75 85 HIS A N 1
ATOM 694 C CA . HIS A 1 85 ? 14.866 -1.129 -9.697 1.00 84.75 85 HIS A CA 1
ATOM 695 C C . HIS A 1 85 ? 15.014 -2.545 -9.132 1.00 84.75 85 HIS A C 1
ATOM 697 O O . HIS A 1 85 ? 16.040 -3.197 -9.326 1.00 84.75 85 HIS A O 1
ATOM 703 N N . ALA A 1 86 ? 13.973 -3.043 -8.458 1.00 83.44 86 ALA A N 1
ATOM 704 C CA . ALA A 1 86 ? 13.936 -4.408 -7.951 1.00 83.44 86 ALA A CA 1
ATOM 705 C C . ALA A 1 86 ? 13.973 -5.446 -9.079 1.00 83.44 86 ALA A C 1
ATOM 707 O O . ALA A 1 86 ? 14.689 -6.435 -8.959 1.00 83.44 86 ALA A O 1
ATOM 708 N N . SER A 1 87 ? 13.258 -5.212 -10.181 1.00 82.75 87 SER A N 1
ATOM 709 C CA . SER A 1 87 ? 13.277 -6.087 -11.354 1.00 82.75 87 SER A CA 1
ATOM 710 C C . SER A 1 87 ? 14.646 -6.102 -12.037 1.00 82.75 87 SER A C 1
ATOM 712 O O . SER A 1 87 ? 15.152 -7.175 -12.351 1.00 82.75 87 SER A O 1
ATOM 714 N N . GLU A 1 88 ? 15.261 -4.934 -12.243 1.00 84.44 88 GLU A N 1
ATOM 715 C CA . GLU A 1 88 ? 16.583 -4.788 -12.872 1.00 84.44 88 GLU A CA 1
ATOM 716 C C . GLU A 1 88 ? 17.679 -5.529 -12.090 1.00 84.44 88 GLU A C 1
ATOM 718 O O . GLU A 1 88 ? 18.587 -6.103 -12.685 1.00 84.44 88 GLU A O 1
ATOM 723 N N . HIS A 1 89 ? 17.561 -5.567 -10.761 1.00 80.50 89 HIS A N 1
ATOM 724 C CA . HIS A 1 89 ? 18.545 -6.179 -9.863 1.00 80.50 89 HIS A CA 1
ATOM 725 C C . HIS A 1 89 ? 18.098 -7.534 -9.285 1.00 80.50 89 HIS A C 1
ATOM 727 O O . HIS A 1 89 ? 18.769 -8.063 -8.401 1.00 80.50 89 HIS A O 1
ATOM 733 N N . GLN A 1 90 ? 16.970 -8.088 -9.748 1.00 78.81 90 GLN A N 1
ATOM 734 C CA . GLN A 1 90 ? 16.389 -9.358 -9.279 1.00 78.81 90 GLN A CA 1
ATOM 735 C C . GLN A 1 90 ? 16.200 -9.434 -7.748 1.00 78.81 90 GLN A C 1
ATOM 737 O O . GLN A 1 90 ? 16.443 -10.460 -7.112 1.00 78.81 90 GLN A O 1
ATOM 742 N N . LEU A 1 91 ? 15.759 -8.333 -7.135 1.00 79.62 91 LEU A N 1
ATOM 743 C CA . LEU A 1 91 ? 15.587 -8.210 -5.688 1.00 79.62 91 LEU A CA 1
ATOM 744 C C . LEU A 1 91 ? 14.150 -8.522 -5.257 1.00 79.62 91 LEU A C 1
ATOM 746 O O . LEU A 1 91 ? 13.182 -7.971 -5.784 1.00 79.62 91 LEU A O 1
ATOM 750 N N . ALA A 1 92 ? 14.004 -9.326 -4.205 1.00 79.25 92 ALA A N 1
ATOM 751 C CA . ALA A 1 92 ? 12.724 -9.536 -3.535 1.00 79.2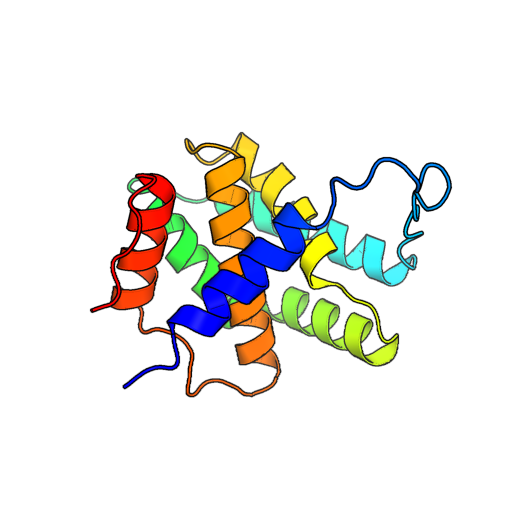5 92 ALA A CA 1
ATOM 752 C C . ALA A 1 92 ? 12.362 -8.314 -2.665 1.00 79.25 92 ALA A C 1
ATOM 754 O O . ALA A 1 92 ? 12.711 -8.234 -1.489 1.00 79.25 92 ALA A O 1
ATOM 755 N N . VAL A 1 93 ? 11.671 -7.333 -3.253 1.00 82.06 93 VAL A N 1
ATOM 756 C CA . VAL A 1 93 ? 11.417 -6.028 -2.610 1.00 82.06 93 VAL A CA 1
ATOM 757 C C . VAL A 1 93 ? 10.127 -5.965 -1.779 1.00 82.06 93 VAL A C 1
ATOM 759 O O . VAL A 1 93 ? 9.979 -5.084 -0.934 1.00 82.06 93 VAL A O 1
ATOM 762 N N . GLN A 1 94 ? 9.195 -6.906 -1.973 1.00 83.94 94 GLN A N 1
ATOM 763 C CA . GLN A 1 94 ? 7.876 -6.880 -1.319 1.00 83.94 94 GLN A CA 1
ATOM 764 C C . GLN A 1 94 ? 7.962 -6.889 0.210 1.00 83.94 94 GLN A C 1
ATOM 766 O O . GLN A 1 94 ? 7.300 -6.080 0.860 1.00 83.94 94 GLN A O 1
ATOM 771 N N . THR A 1 95 ? 8.800 -7.752 0.790 1.00 84.06 95 THR A N 1
ATOM 772 C CA . THR A 1 95 ? 8.981 -7.823 2.247 1.00 84.06 95 THR A CA 1
ATOM 773 C C . THR A 1 95 ? 9.571 -6.525 2.791 1.00 84.06 95 THR A C 1
ATOM 775 O O . THR A 1 95 ? 9.068 -5.990 3.773 1.00 84.06 95 THR A O 1
ATOM 778 N N . ALA A 1 96 ? 10.578 -5.966 2.110 1.00 86.56 96 ALA A N 1
ATOM 779 C CA . ALA A 1 96 ? 11.217 -4.718 2.520 1.00 86.56 96 ALA A CA 1
ATOM 780 C C . ALA A 1 96 ? 10.240 -3.532 2.487 1.00 86.56 96 ALA A C 1
ATOM 782 O O . ALA A 1 96 ? 10.201 -2.743 3.430 1.00 86.56 96 ALA A O 1
ATOM 783 N N . ILE A 1 97 ? 9.411 -3.438 1.441 1.00 90.50 97 ILE A N 1
ATOM 784 C CA . ILE A 1 97 ? 8.346 -2.432 1.358 1.00 90.50 97 ILE A CA 1
ATOM 785 C C . ILE A 1 97 ? 7.327 -2.661 2.473 1.00 90.50 97 ILE A C 1
ATOM 787 O O . ILE A 1 97 ? 7.027 -1.737 3.217 1.00 90.50 97 ILE A O 1
ATOM 791 N N . THR A 1 98 ? 6.823 -3.884 2.634 1.00 91.69 98 THR A N 1
ATOM 792 C CA . THR A 1 98 ? 5.798 -4.189 3.644 1.00 91.69 98 THR A CA 1
ATOM 793 C C . THR A 1 98 ? 6.274 -3.841 5.050 1.00 91.69 98 THR A C 1
ATOM 795 O O . THR A 1 98 ? 5.537 -3.208 5.804 1.00 91.69 98 THR A O 1
ATOM 798 N N . ASP A 1 99 ? 7.506 -4.198 5.403 1.00 89.12 99 ASP A N 1
ATOM 799 C CA . ASP A 1 99 ? 8.072 -3.926 6.725 1.00 89.12 99 ASP A CA 1
ATOM 800 C C . ASP A 1 99 ? 8.311 -2.426 6.949 1.00 89.12 99 ASP A C 1
ATOM 802 O O . ASP A 1 99 ? 7.997 -1.902 8.021 1.00 89.12 99 ASP A O 1
ATOM 806 N N . CYS A 1 100 ? 8.806 -1.722 5.925 1.00 91.00 100 CYS A N 1
ATOM 807 C CA . CYS A 1 100 ? 8.947 -0.266 5.916 1.00 91.00 100 CYS A CA 1
ATOM 808 C C . CYS A 1 100 ? 7.597 0.426 6.162 1.00 91.00 100 CYS A C 1
ATOM 810 O O . CYS A 1 100 ? 7.452 1.189 7.117 1.00 91.00 100 CYS A O 1
ATOM 812 N N . LEU A 1 101 ? 6.578 0.093 5.369 1.00 93.44 101 LEU A N 1
ATOM 813 C CA . LEU A 1 101 ? 5.246 0.679 5.495 1.00 93.44 101 LEU A CA 1
ATOM 814 C C . LEU A 1 101 ? 4.588 0.319 6.829 1.00 93.44 101 LEU A C 1
ATOM 816 O O . LEU A 1 101 ? 3.968 1.171 7.455 1.00 93.44 101 LEU A O 1
ATOM 820 N N . THR A 1 102 ? 4.741 -0.923 7.297 1.00 93.75 102 THR A N 1
ATOM 821 C CA . THR A 1 102 ? 4.166 -1.370 8.576 1.00 93.75 102 THR A CA 1
ATOM 822 C C . THR A 1 102 ? 4.703 -0.536 9.726 1.00 93.75 102 THR A C 1
ATOM 824 O O . THR A 1 102 ? 3.923 -0.103 10.574 1.00 93.75 102 THR A O 1
ATOM 827 N N . ARG A 1 103 ? 6.016 -0.275 9.749 1.00 91.88 103 ARG A N 1
ATOM 828 C CA . ARG A 1 103 ? 6.648 0.553 10.783 1.00 91.88 103 ARG A CA 1
ATOM 829 C C . ARG A 1 103 ? 6.049 1.958 10.816 1.00 91.88 103 ARG A C 1
ATOM 831 O O . ARG A 1 103 ? 5.709 2.444 11.887 1.00 91.88 103 ARG A O 1
ATOM 838 N N . VAL A 1 104 ? 5.884 2.566 9.644 1.00 92.81 104 VAL A N 1
ATOM 839 C CA . VAL A 1 104 ? 5.339 3.920 9.485 1.00 92.81 104 VAL A CA 1
ATOM 840 C C . VAL A 1 104 ? 3.873 3.987 9.900 1.00 92.81 104 VAL A C 1
ATOM 842 O O . VAL A 1 104 ? 3.475 4.845 10.681 1.00 92.81 104 VAL A O 1
ATOM 845 N N . VAL A 1 105 ? 3.057 3.070 9.386 1.00 93.75 105 VAL A N 1
ATOM 846 C CA . VAL A 1 105 ? 1.599 3.119 9.530 1.00 93.75 105 VAL A CA 1
ATOM 847 C C . VAL A 1 105 ? 1.149 2.690 10.929 1.00 93.75 105 VAL A C 1
ATOM 849 O O . VAL A 1 105 ? 0.150 3.208 11.424 1.00 93.75 105 VAL A O 1
ATOM 852 N N . SER A 1 106 ? 1.902 1.816 11.609 1.00 92.62 106 SER A N 1
ATOM 853 C CA . SER A 1 106 ? 1.574 1.366 12.975 1.00 92.62 106 SER A CA 1
ATOM 854 C C . SER A 1 106 ? 1.589 2.484 14.018 1.00 92.62 106 SER A C 1
ATOM 856 O O . SER A 1 106 ? 0.960 2.336 15.059 1.00 92.62 106 SER A O 1
ATOM 858 N N . GLY A 1 107 ? 2.286 3.595 13.759 1.00 88.62 107 GLY A N 1
ATOM 859 C CA . GLY A 1 107 ? 2.265 4.772 14.634 1.00 88.62 107 GLY A CA 1
ATOM 860 C C . GLY A 1 107 ? 1.107 5.739 14.369 1.00 88.62 107 GLY A C 1
ATOM 861 O O . GLY A 1 107 ? 0.939 6.687 15.129 1.00 88.62 107 GLY A O 1
ATOM 862 N N . ILE A 1 108 ? 0.337 5.531 13.295 1.00 91.69 108 ILE A N 1
ATOM 863 C CA . ILE A 1 108 ? -0.672 6.486 12.809 1.00 91.69 108 ILE A CA 1
ATOM 864 C C . ILE A 1 108 ? -2.076 5.883 12.872 1.00 91.69 108 ILE A C 1
ATOM 866 O O . ILE A 1 108 ? -3.028 6.542 13.282 1.00 91.69 108 ILE A O 1
ATOM 870 N N . VAL A 1 109 ? -2.218 4.630 12.441 1.00 90.69 109 VAL A N 1
ATOM 871 C CA . VAL A 1 109 ? -3.517 3.967 12.322 1.00 90.69 109 VAL A CA 1
ATOM 872 C C . VAL A 1 109 ? -3.840 3.214 13.616 1.00 90.69 109 VAL A C 1
ATOM 874 O O . VAL A 1 109 ? -3.009 2.427 14.072 1.00 90.69 109 VAL A O 1
ATOM 877 N N . PRO A 1 110 ? -5.052 3.370 14.186 1.00 88.88 110 PRO A N 1
ATOM 878 C CA . PRO A 1 110 ? -5.456 2.699 15.422 1.00 88.88 110 PRO A CA 1
ATOM 879 C C . PRO A 1 110 ? -5.833 1.223 15.183 1.00 88.88 110 PRO A C 1
ATOM 881 O O . PRO A 1 110 ? -6.963 0.804 15.415 1.00 88.88 110 PRO A O 1
ATOM 884 N N . ALA A 1 111 ? -4.886 0.416 14.702 1.00 89.19 111 ALA A N 1
ATOM 885 C CA . ALA A 1 111 ? -5.040 -1.021 14.476 1.00 89.19 111 ALA A CA 1
ATOM 886 C C . ALA A 1 111 ? -3.811 -1.790 14.977 1.00 89.19 111 ALA A C 1
ATOM 888 O O . ALA A 1 111 ? -2.731 -1.231 15.160 1.00 89.19 111 ALA A O 1
ATOM 889 N N . SER A 1 112 ? -3.953 -3.101 15.195 1.00 90.75 112 SER A N 1
ATOM 890 C CA . SER A 1 112 ? -2.807 -3.917 15.613 1.00 90.75 112 SER A CA 1
ATOM 891 C C . SER A 1 112 ? -1.731 -3.953 14.520 1.00 90.75 112 SER A C 1
ATOM 893 O O . SER A 1 112 ? -2.043 -4.128 13.341 1.00 90.75 112 SER A O 1
ATOM 895 N N . GLY A 1 113 ? -0.450 -3.876 14.901 1.00 89.75 113 GLY A N 1
ATOM 896 C CA . GLY A 1 113 ? 0.661 -3.949 13.940 1.00 89.75 113 GLY A CA 1
ATOM 897 C C . GLY A 1 113 ? 0.634 -5.220 13.078 1.00 89.75 113 GLY A C 1
ATOM 898 O O . GLY A 1 113 ? 1.011 -5.191 11.909 1.00 89.75 113 GLY A O 1
ATOM 899 N N . ARG A 1 114 ? 0.099 -6.329 13.614 1.00 90.88 114 ARG A N 1
ATOM 900 C CA . ARG A 1 114 ? -0.147 -7.563 12.850 1.00 90.88 114 ARG A CA 1
ATOM 901 C C . ARG A 1 114 ? -1.181 -7.357 11.741 1.00 90.88 114 ARG A C 1
ATOM 903 O O . ARG A 1 114 ? -0.918 -7.757 10.610 1.00 90.88 114 ARG A O 1
ATOM 910 N N . ALA A 1 115 ? -2.333 -6.759 12.050 1.00 92.25 115 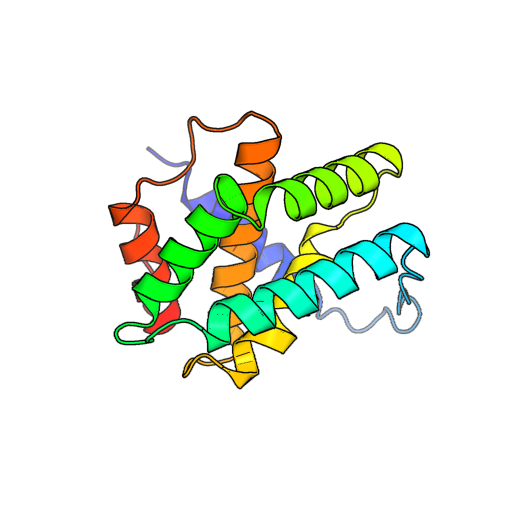ALA A N 1
ATOM 911 C CA . ALA A 1 115 ? -3.372 -6.482 11.057 1.00 92.25 115 ALA A CA 1
ATOM 912 C C . ALA A 1 115 ? -2.860 -5.510 9.984 1.00 92.25 115 ALA A C 1
ATOM 914 O O . ALA A 1 115 ? -3.011 -5.775 8.795 1.00 92.25 115 ALA A O 1
ATOM 915 N N . ILE A 1 116 ? -2.161 -4.450 10.401 1.00 93.62 116 ILE A N 1
ATOM 916 C CA . ILE A 1 116 ? -1.533 -3.473 9.501 1.00 93.62 116 ILE A CA 1
ATOM 917 C C . ILE A 1 116 ? -0.556 -4.166 8.545 1.00 93.62 116 ILE A C 1
ATOM 919 O O . ILE A 1 116 ? -0.639 -3.960 7.335 1.00 93.62 116 ILE A O 1
ATOM 923 N N . ARG A 1 117 ? 0.322 -5.039 9.057 1.00 93.75 117 ARG A N 1
ATOM 924 C CA . ARG A 1 117 ? 1.277 -5.791 8.229 1.00 93.75 117 ARG A CA 1
ATOM 925 C C . ARG A 1 117 ? 0.586 -6.682 7.202 1.00 93.75 117 ARG A C 1
ATOM 927 O O . ARG A 1 117 ? 1.025 -6.731 6.058 1.00 93.75 117 ARG A O 1
ATOM 934 N N . LEU A 1 118 ? -0.484 -7.376 7.595 1.00 93.62 118 LEU A N 1
ATOM 935 C CA . LEU A 1 118 ? -1.259 -8.230 6.689 1.00 93.62 118 LEU A CA 1
ATOM 936 C C . LEU A 1 118 ? -1.924 -7.413 5.578 1.00 93.62 118 LEU A C 1
ATOM 938 O O . LEU A 1 118 ? -1.803 -7.767 4.406 1.00 93.62 118 LEU A O 1
ATOM 942 N N . ILE A 1 119 ? -2.571 -6.302 5.937 1.00 94.94 119 ILE A N 1
ATOM 943 C CA . ILE A 1 119 ? -3.221 -5.412 4.972 1.00 94.94 119 ILE A CA 1
ATOM 944 C C . ILE A 1 119 ? -2.181 -4.840 4.007 1.00 94.94 119 ILE A C 1
ATOM 946 O O . ILE A 1 119 ? -2.346 -4.952 2.798 1.00 94.94 119 ILE A O 1
ATOM 950 N N . LEU A 1 120 ? -1.074 -4.289 4.508 1.00 94.75 120 LEU A N 1
ATOM 951 C CA . LEU A 1 120 ? -0.027 -3.712 3.661 1.00 94.75 120 LEU A CA 1
ATOM 952 C C . LEU A 1 120 ? 0.680 -4.762 2.796 1.00 94.75 120 LEU A C 1
ATOM 954 O O . LEU A 1 120 ? 0.971 -4.487 1.634 1.00 94.75 120 LEU A O 1
ATOM 958 N N . GLY A 1 121 ? 0.911 -5.972 3.308 1.00 92.19 121 GLY A N 1
ATOM 959 C CA . GLY A 1 121 ? 1.448 -7.083 2.517 1.00 92.19 121 GLY A CA 1
ATOM 960 C C . GLY A 1 121 ? 0.530 -7.452 1.349 1.00 92.19 121 GLY A C 1
ATOM 961 O O . GLY A 1 121 ? 0.977 -7.623 0.218 1.00 92.19 121 GLY A O 1
ATOM 962 N N . MET A 1 122 ? -0.778 -7.486 1.595 1.00 93.94 122 MET A N 1
ATOM 963 C CA . MET A 1 122 ? -1.775 -7.712 0.554 1.00 93.94 122 MET A CA 1
ATOM 964 C C . MET A 1 122 ? -1.838 -6.555 -0.457 1.00 93.94 122 MET A C 1
ATOM 966 O O . MET A 1 122 ? -1.821 -6.792 -1.664 1.00 93.94 122 MET A O 1
ATOM 970 N N . LEU A 1 123 ? -1.860 -5.301 0.008 1.00 93.25 123 LEU A N 1
ATOM 971 C CA . LEU A 1 123 ? -1.896 -4.131 -0.874 1.00 93.25 123 LEU A CA 1
ATOM 972 C C . LEU A 1 123 ? -0.642 -4.033 -1.746 1.00 93.25 123 LEU A C 1
ATOM 974 O O . LEU A 1 123 ? -0.745 -3.748 -2.936 1.00 93.25 123 LEU A O 1
ATOM 978 N N . THR A 1 124 ? 0.540 -4.280 -1.178 1.00 91.00 124 THR A N 1
ATOM 979 C CA . THR A 1 124 ? 1.804 -4.273 -1.930 1.00 91.00 124 THR A CA 1
ATOM 980 C C . THR A 1 124 ? 1.840 -5.386 -2.968 1.00 91.00 124 THR A C 1
ATOM 982 O O . THR A 1 124 ? 2.263 -5.135 -4.094 1.00 91.00 124 THR A O 1
ATOM 985 N N . TYR A 1 125 ? 1.311 -6.571 -2.650 1.00 89.06 125 TYR A N 1
ATOM 986 C CA . TYR A 1 125 ? 1.109 -7.632 -3.631 1.00 89.06 125 TYR A CA 1
ATOM 987 C C . TYR A 1 125 ? 0.187 -7.182 -4.776 1.00 89.06 125 TYR A C 1
ATOM 989 O O . TYR A 1 125 ? 0.580 -7.269 -5.940 1.00 89.06 125 TYR A O 1
ATOM 997 N N . TRP A 1 126 ? -0.993 -6.624 -4.478 1.00 90.88 126 TRP A N 1
ATOM 998 C CA . TRP A 1 126 ? -1.910 -6.107 -5.505 1.00 90.88 126 TRP A CA 1
ATOM 999 C C . TRP A 1 126 ? -1.297 -4.984 -6.345 1.00 90.88 126 TRP A C 1
ATOM 1001 O O . TRP A 1 126 ? -1.563 -4.894 -7.543 1.00 90.88 126 TRP A O 1
ATOM 1011 N N . LEU A 1 127 ? -0.474 -4.126 -5.742 1.00 89.50 127 LEU A N 1
ATOM 1012 C 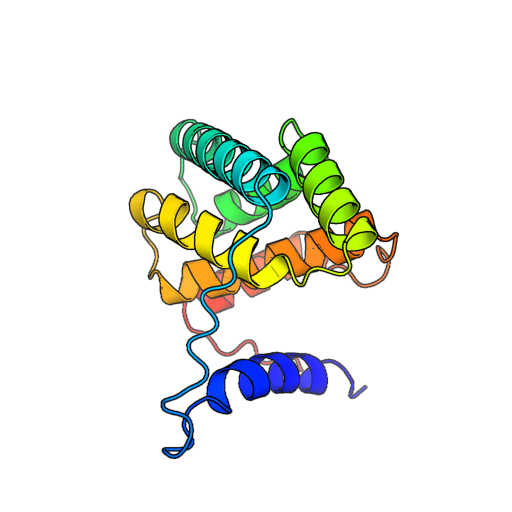CA . LEU A 1 127 ? 0.266 -3.089 -6.458 1.00 89.50 127 LEU A CA 1
ATOM 1013 C C . LEU A 1 127 ? 1.306 -3.705 -7.396 1.00 89.50 127 LEU A C 1
ATOM 1015 O O . LEU A 1 127 ? 1.361 -3.302 -8.553 1.00 89.50 127 LEU A O 1
ATOM 1019 N N . SER A 1 128 ? 2.078 -4.706 -6.961 1.00 85.31 128 SER A N 1
ATOM 1020 C CA . SER A 1 128 ? 3.011 -5.418 -7.846 1.00 85.31 128 SER A CA 1
ATOM 1021 C C . SER A 1 128 ? 2.284 -6.048 -9.036 1.00 85.31 128 SER A C 1
ATOM 1023 O O . SER A 1 128 ? 2.680 -5.827 -10.176 1.00 85.31 128 SER A O 1
ATOM 1025 N N . GLN A 1 129 ? 1.180 -6.760 -8.790 1.00 85.19 129 GLN A N 1
ATOM 1026 C CA . GLN A 1 129 ? 0.343 -7.351 -9.842 1.00 85.19 129 GLN A CA 1
ATOM 1027 C C . GLN A 1 129 ? -0.162 -6.283 -10.823 1.00 85.19 129 GLN A C 1
ATOM 1029 O O . GLN A 1 129 ? -0.055 -6.443 -12.040 1.00 85.19 129 GLN A O 1
ATOM 1034 N N . TYR A 1 130 ? -0.630 -5.143 -10.301 1.00 85.50 130 TYR A N 1
ATOM 1035 C CA . TYR A 1 130 ? -1.052 -4.011 -11.119 1.00 85.50 130 TYR A CA 1
ATOM 1036 C C . TYR A 1 130 ? 0.102 -3.470 -11.977 1.00 85.50 130 TYR A C 1
ATOM 1038 O O . TYR A 1 130 ? -0.031 -3.332 -13.187 1.00 85.50 130 TYR A O 1
ATOM 1046 N N . HIS A 1 131 ? 1.258 -3.180 -11.391 1.00 78.81 131 HIS A N 1
ATOM 1047 C CA . HIS A 1 131 ? 2.388 -2.617 -12.133 1.00 78.81 131 HIS A CA 1
ATOM 1048 C C . HIS A 1 131 ? 2.983 -3.586 -13.168 1.00 78.81 131 HIS A C 1
ATOM 1050 O O . HIS A 1 131 ? 3.540 -3.127 -14.162 1.00 78.81 131 HIS A O 1
ATOM 1056 N N . CYS A 1 132 ? 2.791 -4.895 -12.991 1.00 78.19 132 CYS A N 1
ATOM 1057 C CA . CYS A 1 132 ? 3.170 -5.930 -13.954 1.00 78.19 132 CYS A CA 1
ATOM 1058 C C . CYS A 1 132 ? 2.096 -6.219 -15.026 1.00 78.19 132 CYS A C 1
ATOM 1060 O O . CYS A 1 132 ? 2.251 -7.158 -15.804 1.00 78.19 132 CYS A O 1
ATOM 1062 N N . GLY A 1 133 ? 0.996 -5.455 -15.079 1.00 78.75 133 GLY A N 1
ATOM 1063 C CA . GLY A 1 133 ? -0.076 -5.636 -16.069 1.00 78.75 133 GLY A CA 1
ATOM 1064 C C . GLY A 1 133 ? -1.060 -6.774 -15.760 1.00 78.75 133 GLY A C 1
ATOM 1065 O O . GLY A 1 133 ? -1.963 -7.045 -16.553 1.00 78.75 133 GLY A O 1
ATOM 1066 N N . GLN A 1 134 ? -0.941 -7.424 -14.599 1.00 78.94 134 GLN A N 1
ATOM 1067 C CA . GLN A 1 134 ? -1.804 -8.520 -14.144 1.00 78.94 134 GLN A CA 1
ATOM 1068 C C . GLN A 1 134 ? -3.041 -7.972 -13.411 1.00 78.94 134 GLN A C 1
ATOM 1070 O O . GLN A 1 134 ? -3.279 -8.229 -12.236 1.00 78.94 134 GLN A O 1
ATOM 1075 N N . HIS A 1 135 ? -3.842 -7.162 -14.110 1.00 77.50 135 HIS A N 1
ATOM 1076 C CA . HIS A 1 135 ? -4.976 -6.443 -13.508 1.00 77.50 135 HIS A CA 1
ATOM 1077 C C . HIS A 1 135 ? -6.269 -7.260 -13.378 1.00 77.50 135 HIS A C 1
ATOM 1079 O O . HIS A 1 135 ? -7.160 -6.851 -12.640 1.00 77.50 135 HIS A O 1
ATOM 1085 N N . ARG A 1 136 ? -6.409 -8.361 -14.130 1.00 69.56 136 ARG A N 1
ATOM 1086 C CA . ARG A 1 136 ? -7.681 -9.101 -14.272 1.00 69.56 136 ARG A CA 1
ATOM 1087 C C . ARG A 1 136 ? -8.142 -9.818 -13.004 1.00 69.56 136 ARG A C 1
ATOM 1089 O O . ARG A 1 136 ? -9.329 -10.086 -12.891 1.00 69.56 136 ARG A O 1
ATOM 1096 N N . GLU A 1 137 ? -7.226 -10.127 -12.093 1.00 75.88 137 GLU A N 1
ATOM 1097 C CA . GLU A 1 137 ? -7.500 -10.912 -10.878 1.00 75.88 137 GLU A CA 1
ATOM 1098 C C . GLU A 1 137 ? -7.434 -10.063 -9.599 1.00 75.88 137 GLU A C 1
ATOM 1100 O O . GLU A 1 137 ? -7.418 -10.592 -8.489 1.00 75.88 137 GLU A O 1
ATOM 1105 N N . LEU A 1 138 ? -7.370 -8.734 -9.736 1.00 83.31 138 LEU A N 1
ATOM 1106 C CA . LEU A 1 138 ? -7.384 -7.833 -8.588 1.00 83.31 138 LEU A CA 1
ATOM 1107 C C . LEU A 1 138 ? -8.817 -7.665 -8.069 1.00 83.31 138 LEU A C 1
ATOM 1109 O O . LEU A 1 138 ? -9.719 -7.463 -8.884 1.00 83.31 138 LEU A O 1
ATOM 1113 N N . PRO A 1 139 ? -9.029 -7.694 -6.742 1.00 84.19 139 PRO A N 1
ATOM 1114 C CA . PRO A 1 139 ? -10.365 -7.584 -6.178 1.00 84.19 139 PRO A CA 1
ATOM 1115 C C . PRO A 1 139 ? -10.986 -6.224 -6.473 1.00 84.19 139 PRO A C 1
ATOM 1117 O O . PRO A 1 139 ? -10.306 -5.190 -6.541 1.00 84.19 139 PRO A O 1
ATOM 1120 N N . GLU A 1 140 ? -12.308 -6.222 -6.605 1.00 86.69 140 GLU A N 1
ATOM 1121 C CA . GLU A 1 140 ? -13.068 -4.983 -6.706 1.00 86.69 140 GLU A CA 1
ATOM 1122 C C . GLU A 1 140 ? -13.001 -4.187 -5.395 1.00 86.69 140 GLU A C 1
ATOM 1124 O O . GLU A 1 140 ? -12.682 -4.715 -4.330 1.00 86.69 140 GLU A O 1
ATOM 1129 N N . THR A 1 141 ? -13.345 -2.894 -5.433 1.00 85.56 141 THR A N 1
ATOM 1130 C CA . THR A 1 141 ? -13.289 -2.020 -4.245 1.00 85.56 141 THR A CA 1
ATOM 1131 C C . THR A 1 141 ? -14.077 -2.584 -3.064 1.00 85.56 141 THR A C 1
ATOM 1133 O O . THR A 1 141 ? -13.637 -2.471 -1.922 1.00 85.56 141 THR A O 1
ATOM 1136 N N . ARG A 1 142 ? -15.239 -3.187 -3.338 1.00 87.06 142 ARG A N 1
ATOM 1137 C CA . ARG A 1 142 ? -16.096 -3.782 -2.311 1.00 87.06 142 ARG A CA 1
ATOM 1138 C C . ARG A 1 142 ? -15.442 -5.010 -1.682 1.00 87.06 142 ARG A C 1
ATOM 1140 O O . ARG A 1 142 ? -15.329 -5.061 -0.466 1.00 87.06 142 ARG A O 1
ATOM 1147 N N . GLU A 1 143 ? -14.954 -5.936 -2.501 1.00 87.75 143 GLU A N 1
ATOM 1148 C CA . GLU A 1 143 ? -14.258 -7.139 -2.030 1.00 87.75 143 GLU A CA 1
ATOM 1149 C C . GLU A 1 143 ? -12.994 -6.781 -1.244 1.00 87.75 143 GLU A C 1
ATOM 1151 O O . GLU A 1 143 ? -12.748 -7.324 -0.173 1.00 87.75 143 GLU A O 1
ATOM 1156 N N . ALA A 1 144 ? -12.218 -5.809 -1.730 1.00 89.25 144 ALA A N 1
ATOM 1157 C CA . ALA A 1 144 ? -11.049 -5.305 -1.025 1.00 89.25 144 ALA A CA 1
ATOM 1158 C C . ALA A 1 144 ? -11.416 -4.745 0.358 1.00 89.25 144 ALA A C 1
ATOM 1160 O O . ALA A 1 144 ? -10.712 -5.023 1.330 1.00 89.25 144 ALA A O 1
ATOM 1161 N N . ARG A 1 145 ? -12.526 -3.997 0.465 1.00 90.31 145 ARG A N 1
ATOM 1162 C CA . ARG A 1 145 ? -13.033 -3.497 1.751 1.00 90.31 145 ARG A CA 1
ATOM 1163 C C . ARG A 1 145 ? -13.410 -4.634 2.688 1.00 90.31 145 ARG A C 1
ATOM 1165 O O . ARG A 1 145 ? -12.977 -4.617 3.836 1.00 90.31 145 ARG A O 1
ATOM 1172 N N . ASP A 1 146 ? -14.161 -5.614 2.196 1.00 89.75 146 ASP A N 1
ATOM 1173 C CA . ASP A 1 146 ? -14.611 -6.756 2.994 1.00 89.75 146 ASP A CA 1
ATOM 1174 C C . ASP A 1 146 ? -13.413 -7.574 3.506 1.00 89.75 146 ASP A C 1
ATOM 1176 O O . ASP A 1 146 ? -13.381 -7.980 4.669 1.00 89.75 146 ASP A O 1
ATOM 1180 N N . ILE A 1 147 ? -12.370 -7.736 2.682 1.00 90.12 147 ILE A N 1
ATOM 1181 C CA . ILE A 1 147 ? -11.133 -8.404 3.096 1.00 90.12 147 ILE A CA 1
ATOM 1182 C C . ILE A 1 147 ? -10.403 -7.612 4.187 1.00 90.12 147 ILE A C 1
ATOM 1184 O O . ILE A 1 147 ? -9.978 -8.187 5.191 1.00 90.12 147 ILE A O 1
ATOM 1188 N N . ILE A 1 148 ? -10.263 -6.293 4.018 1.00 92.88 148 ILE A N 1
ATOM 1189 C CA . ILE A 1 148 ? -9.602 -5.432 5.007 1.00 92.88 148 ILE A CA 1
ATOM 1190 C C . ILE A 1 148 ? -10.368 -5.448 6.334 1.00 92.88 148 ILE A C 1
ATOM 1192 O O . ILE A 1 148 ? -9.749 -5.640 7.381 1.00 92.88 148 ILE A O 1
ATOM 1196 N N . ALA A 1 149 ? -11.696 -5.321 6.296 1.00 91.38 149 ALA A N 1
ATOM 1197 C CA . ALA A 1 149 ? -12.551 -5.412 7.476 1.00 91.38 149 ALA A CA 1
ATOM 1198 C C . ALA A 1 149 ? -12.380 -6.767 8.183 1.00 91.38 149 ALA A C 1
ATOM 1200 O O . ALA A 1 149 ? -12.186 -6.818 9.398 1.00 91.38 149 ALA A O 1
ATOM 1201 N N . GLY A 1 150 ? -12.357 -7.868 7.422 1.00 90.00 150 GLY A N 1
ATOM 1202 C CA . GLY A 1 150 ? -12.103 -9.205 7.958 1.00 90.00 150 GLY A CA 1
ATOM 1203 C C . GLY A 1 150 ? -10.763 -9.303 8.694 1.00 90.00 150 GLY A C 1
ATOM 1204 O O . GLY A 1 150 ? -10.706 -9.822 9.809 1.00 90.00 150 GLY A O 1
ATOM 1205 N N . ILE A 1 151 ? -9.692 -8.733 8.128 1.00 91.25 151 ILE A N 1
ATOM 1206 C CA . ILE A 1 151 ? -8.368 -8.698 8.770 1.00 91.25 151 ILE A CA 1
ATOM 1207 C C . ILE A 1 151 ? -8.384 -7.837 10.043 1.00 91.25 151 ILE A C 1
ATOM 1209 O O . ILE A 1 151 ? -7.842 -8.260 11.067 1.00 91.25 151 ILE A O 1
ATOM 1213 N N . LEU A 1 152 ? -8.998 -6.650 10.005 1.00 90.56 152 LEU A N 1
ATOM 1214 C CA . LEU A 1 152 ? -9.064 -5.735 11.153 1.00 90.56 152 LEU A CA 1
ATOM 1215 C C . LEU A 1 152 ? -9.843 -6.334 12.326 1.00 90.56 152 LEU A C 1
ATOM 1217 O O . LEU A 1 152 ? -9.422 -6.203 13.475 1.00 90.56 152 LEU A O 1
ATOM 1221 N N . HIS A 1 153 ? -10.934 -7.042 12.039 1.00 87.56 153 HIS A N 1
ATOM 1222 C CA . HIS A 1 153 ? -11.767 -7.696 13.046 1.00 87.56 153 HIS A CA 1
ATOM 1223 C C . HIS A 1 153 ? -11.319 -9.123 13.388 1.00 87.56 153 HIS A C 1
ATOM 1225 O O . HIS A 1 153 ? -11.993 -9.805 14.161 1.00 87.56 153 HIS A O 1
ATOM 1231 N N . ASN A 1 154 ? -10.186 -9.580 12.837 1.00 76.62 154 ASN A N 1
ATOM 1232 C CA . ASN A 1 154 ? -9.661 -10.938 13.005 1.00 76.62 154 ASN A CA 1
ATOM 1233 C C . ASN A 1 154 ? -10.704 -12.029 12.676 1.00 76.62 154 ASN A C 1
ATOM 1235 O O . ASN A 1 154 ? -10.727 -13.101 13.284 1.00 76.62 154 ASN A O 1
ATOM 1239 N N . GLN A 1 155 ? -11.586 -11.740 11.720 1.00 69.56 155 GLN A N 1
ATOM 1240 C CA . GLN A 1 155 ? -12.574 -12.675 11.209 1.00 69.56 155 GLN A CA 1
ATOM 1241 C C . GLN A 1 155 ? -11.923 -13.514 10.110 1.00 69.56 155 GLN A C 1
ATOM 1243 O O . GLN A 1 155 ? -11.334 -12.990 9.163 1.00 69.56 155 GLN A O 1
ATOM 1248 N N . VAL A 1 156 ? -12.026 -14.838 10.227 1.00 53.94 156 VAL A N 1
ATOM 1249 C CA . VAL A 1 156 ? -11.676 -15.734 9.123 1.00 53.94 156 VAL A CA 1
ATOM 1250 C C . VAL A 1 156 ? -12.703 -15.494 8.023 1.00 53.94 156 VAL A C 1
ATOM 1252 O O . VAL A 1 156 ? -13.875 -15.825 8.189 1.00 53.94 156 VAL A O 1
ATOM 1255 N N . ILE A 1 157 ? -12.275 -14.891 6.916 1.00 50.53 157 ILE A N 1
ATOM 1256 C CA . ILE A 1 157 ? -13.123 -14.698 5.741 1.00 50.53 157 ILE A CA 1
ATOM 1257 C C . ILE A 1 157 ? -13.412 -16.093 5.178 1.00 50.53 157 ILE A C 1
ATOM 1259 O O . ILE A 1 157 ? -12.556 -16.710 4.543 1.00 50.53 157 ILE A O 1
ATOM 1263 N N . SER A 1 158 ? -14.599 -16.624 5.470 1.00 34.53 158 SER A N 1
ATOM 1264 C CA . SER A 1 158 ? -15.083 -17.864 4.869 1.00 34.53 158 SER A CA 1
ATOM 1265 C C . SER A 1 158 ? -15.452 -17.567 3.423 1.00 34.53 158 SER A C 1
ATOM 1267 O O . SER A 1 158 ? -16.545 -17.081 3.141 1.00 34.53 158 SER A O 1
ATOM 1269 N N . VAL A 1 159 ? -14.528 -17.831 2.505 1.00 38.09 159 VAL A N 1
ATOM 1270 C CA . VAL A 1 159 ? -14.817 -17.795 1.071 1.00 38.09 159 VAL A CA 1
ATOM 1271 C C . VAL A 1 159 ? -15.591 -19.074 0.741 1.00 38.09 159 VAL A C 1
ATOM 1273 O O . VAL A 1 159 ? -15.004 -20.157 0.739 1.00 38.09 159 VAL A O 1
ATOM 1276 N N . GLY A 1 160 ? -16.913 -18.946 0.591 1.00 31.33 160 GLY A N 1
ATOM 1277 C CA . GLY A 1 160 ? -17.818 -20.024 0.169 1.00 31.33 160 GLY A CA 1
ATOM 1278 C C . GLY A 1 160 ? -17.670 -20.378 -1.304 1.00 31.33 160 GLY A C 1
ATOM 1279 O O . GLY A 1 160 ? -17.335 -19.471 -2.098 1.00 31.33 160 GLY A O 1
#

Secondary structure (DSSP, 8-state):
---HHHHHHHHHHHHHTT--S--SS--------HHHHHHHHHHHHHHHHHHHTS--S-HHHHHHHHHHHHHHSTTHHHHHHHHHHHHHTT---HHHHHHHHHHHHTTTSSS-HHHHHHHHHHHHHHHHHHHTT--TTSPPHHHHHHHHHHHHTT------

pLDDT: mean 77.03, std 20.74, range [31.33, 95.94]

Organism: NCBI:txid51288

Foldseek 3Di:
DDDPVVVVVVVVCVVVVPPDPPPPDPPPPVPDDPVLVVLLVVLLVVLLVVLVPDDPPDLLVSLLVVLCCCQPNPVVVSLLVNLVVCVVVVHPCLVVNLVSNLVSCVVRGPADSQLSSVSSSVSNVQSNCVSVVVPPPRDDSVVSSVVSVCSRVVNDPPPD

Radius of gyration: 16.26 Å; chains: 1; bounding box: 42×40×32 Å

Sequence (160 aa):
MYHSGAIFQSVLKTVVGQNSPDNQEHRVHITLSQGLSAYLQQLEQRTHAWFIAQDINATEEIFIRYYYEARRGSLKPLYAQLMQHASEHQLAVQTAITDCLTRVVSGIVPASGRAIRLILGMLTYWLSQYHCGQHRELPETREARDIIAGILHNQVISVG